Protein AF-A0A9K3JX04-F1 (afdb_monomer)

InterPro domains:
  IPR036852 Peptidase S8/S53 domain superfamily [G3DSA:3.40.50.200] (31-77)
  IPR036852 Peptidase S8/S53 domain superfamily [SSF52743] (25-67)
  IPR045051 Subtilisin-like protease [PTHR10795] (2-77)

Solvent-accessible surface area (backbone atoms only — not comparable to full-atom values): 5497 Å² total; per-residue (Å²): 135,88,77,89,54,73,94,50,43,51,66,75,73,46,54,82,73,40,69,61,72,84,62,56,57,70,75,63,66,72,64,65,84,84,87,80,95,71,99,76,83,69,60,85,42,78,91,62,62,51,81,92,58,66,76,64,55,87,84,67,80,83,78,66,76,63,57,90,100,38,50,58,83,60,56,81,90

Sequence (77 aa):
MNQLHTTNSWRFLGIDSIPQYNKLATDIQSNVIVGVIDSGVWPESQSFTDYGLGPVPKRFKGECVSGQNFTRFNCNR

Secondary structure (DSSP, 8-state):
-PPP-HHHHHHHTTGGG-TTTTTS-HHHHTT------SS---TTSGGG--TT--PPPTT-------BTTB-GGG---

Radius of gyration: 15.66 Å; Cα contacts (8 Å, |Δi|>4): 30; chains: 1; bounding box: 29×34×40 Å

pLDDT: mean 86.02, std 12.99, range [49.69, 97.69]

Structure (mmCIF, N/CA/C/O backbone):
data_AF-A0A9K3JX04-F1
#
_entry.id   AF-A0A9K3JX04-F1
#
loop_
_atom_site.group_PDB
_atom_site.id
_atom_site.type_symbol
_atom_site.label_atom_id
_atom_site.label_alt_id
_atom_site.label_comp_id
_atom_site.label_asym_id
_atom_site.label_entity_id
_atom_site.label_seq_id
_atom_site.pdbx_PDB_ins_code
_atom_site.Cartn_x
_atom_site.Cartn_y
_atom_site.Cartn_z
_atom_site.occupancy
_atom_site.B_iso_or_equiv
_atom_site.auth_seq_id
_atom_site.auth_comp_id
_atom_site.auth_asym_id
_atom_site.auth_atom_id
_atom_site.pdbx_PDB_model_num
ATOM 1 N N . MET A 1 1 ? 12.259 -27.060 10.446 1.00 49.69 1 MET A N 1
ATOM 2 C CA . MET A 1 1 ? 12.059 -25.596 10.481 1.00 49.69 1 MET A CA 1
ATOM 3 C C . MET A 1 1 ? 12.114 -25.106 9.049 1.00 49.69 1 MET A C 1
ATOM 5 O O . MET A 1 1 ? 13.125 -25.340 8.403 1.00 49.69 1 MET A O 1
ATOM 9 N N . ASN A 1 2 ? 11.032 -24.521 8.538 1.00 61.25 2 ASN A N 1
ATOM 10 C CA . ASN A 1 2 ? 11.004 -23.980 7.180 1.00 61.25 2 ASN A CA 1
ATOM 11 C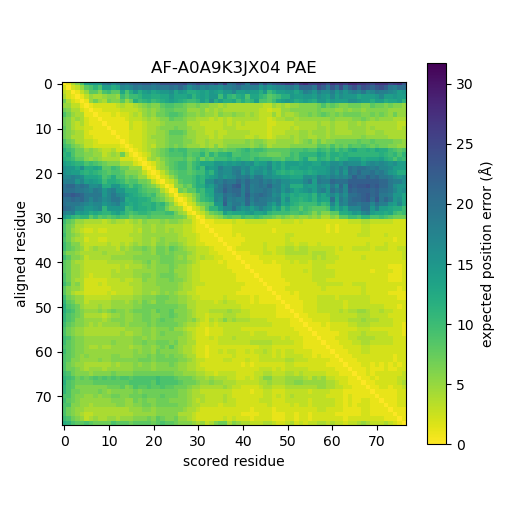 C . ASN A 1 2 ? 11.513 -22.540 7.226 1.00 61.25 2 ASN A C 1
ATOM 13 O O . ASN A 1 2 ? 10.976 -21.721 7.969 1.00 61.25 2 ASN A O 1
ATOM 17 N N . GLN A 1 3 ? 12.570 -22.254 6.476 1.00 76.12 3 GLN A N 1
ATOM 18 C CA . GLN A 1 3 ? 13.131 -20.916 6.362 1.00 76.12 3 GLN A CA 1
ATOM 19 C C . GLN A 1 3 ? 12.347 -20.130 5.303 1.00 76.12 3 GLN A C 1
ATOM 21 O O . GLN A 1 3 ? 12.028 -20.651 4.234 1.00 76.12 3 GLN A O 1
ATOM 26 N N . LEU A 1 4 ? 12.016 -18.873 5.600 1.00 75.19 4 LEU A N 1
ATOM 27 C CA . LEU A 1 4 ? 11.394 -17.980 4.628 1.00 75.19 4 LEU A CA 1
ATOM 28 C C . LEU A 1 4 ? 12.439 -17.599 3.564 1.00 75.19 4 LEU A C 1
ATOM 30 O O . LEU A 1 4 ? 13.452 -16.980 3.881 1.00 75.19 4 LEU A O 1
ATOM 34 N N . HIS A 1 5 ? 12.197 -17.969 2.305 1.00 75.69 5 HIS A N 1
ATOM 35 C CA . HIS A 1 5 ? 13.138 -17.768 1.193 1.00 75.69 5 HIS A CA 1
ATOM 36 C C . HIS A 1 5 ? 12.700 -16.666 0.215 1.00 75.69 5 HIS A C 1
ATOM 38 O O . HIS A 1 5 ? 12.878 -16.791 -0.996 1.00 75.69 5 HIS A O 1
ATOM 44 N N . THR A 1 6 ? 12.145 -15.555 0.706 1.00 88.12 6 THR A N 1
ATOM 45 C CA . THR A 1 6 ? 11.713 -14.453 -0.175 1.00 88.12 6 THR A CA 1
ATOM 46 C C . THR A 1 6 ? 12.882 -13.720 -0.838 1.00 88.12 6 THR A C 1
ATOM 48 O O . THR A 1 6 ? 12.719 -13.213 -1.944 1.00 88.12 6 THR A O 1
ATOM 51 N N . THR A 1 7 ? 14.082 -13.762 -0.248 1.00 89.75 7 THR A N 1
ATOM 52 C CA . THR A 1 7 ? 15.301 -13.135 -0.796 1.00 89.75 7 THR A CA 1
ATOM 53 C C . THR A 1 7 ? 15.795 -13.756 -2.106 1.00 89.75 7 THR A C 1
ATOM 55 O O . THR A 1 7 ? 16.494 -13.086 -2.857 1.00 89.75 7 THR A O 1
ATOM 58 N N . ASN A 1 8 ? 15.440 -15.015 -2.399 1.00 87.94 8 ASN A N 1
ATOM 59 C CA . ASN A 1 8 ? 15.841 -15.711 -3.632 1.00 87.94 8 ASN A CA 1
ATOM 60 C C . ASN A 1 8 ? 14.655 -16.263 -4.445 1.00 87.94 8 ASN A C 1
ATOM 62 O O . ASN A 1 8 ? 14.830 -16.633 -5.604 1.00 87.94 8 ASN A O 1
ATOM 66 N N . SER A 1 9 ? 1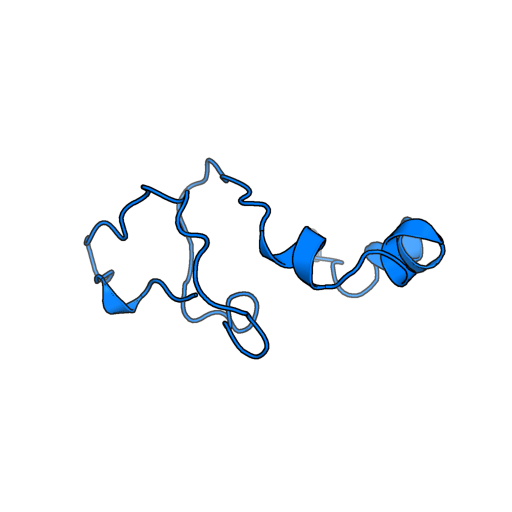3.451 -16.329 -3.864 1.00 89.12 9 SER A N 1
ATOM 67 C CA . SER A 1 9 ? 12.272 -16.918 -4.520 1.00 89.12 9 SER A CA 1
ATOM 68 C C . SER A 1 9 ? 11.943 -16.293 -5.880 1.00 89.12 9 SER A C 1
ATOM 70 O O . SER A 1 9 ? 11.665 -17.030 -6.819 1.00 89.12 9 SER A O 1
ATOM 72 N N . TRP A 1 10 ? 12.056 -14.970 -6.026 1.00 87.31 10 TRP A N 1
ATOM 73 C CA . TRP A 1 10 ? 11.794 -14.261 -7.286 1.00 87.31 10 TRP A CA 1
ATOM 74 C C . TRP A 1 10 ? 12.701 -14.735 -8.423 1.00 87.31 10 TRP A C 1
ATOM 76 O O . TRP A 1 10 ? 12.219 -15.091 -9.500 1.00 87.31 10 TRP A O 1
ATOM 86 N N . ARG A 1 11 ? 14.006 -14.846 -8.142 1.00 85.81 11 ARG A N 1
ATOM 87 C CA . ARG A 1 11 ? 15.000 -15.376 -9.079 1.00 85.81 11 ARG A CA 1
ATOM 88 C C . ARG A 1 11 ? 14.768 -16.852 -9.375 1.00 85.81 11 ARG A C 1
ATOM 90 O O . ARG A 1 11 ? 14.855 -17.257 -10.529 1.00 85.81 11 ARG A O 1
ATOM 97 N N . PHE A 1 12 ? 14.481 -17.652 -8.349 1.00 88.69 12 PHE A N 1
ATOM 98 C CA . PHE A 1 12 ? 14.196 -19.079 -8.507 1.00 88.69 12 PHE A CA 1
ATOM 99 C C . PHE A 1 12 ? 12.978 -19.324 -9.410 1.00 88.69 12 PHE A C 1
ATOM 101 O O . PHE A 1 12 ? 13.020 -20.200 -10.267 1.00 88.69 12 PHE A O 1
ATOM 108 N N . LEU A 1 13 ? 11.928 -18.513 -9.261 1.00 89.62 13 LEU A N 1
ATOM 109 C CA . LEU A 1 13 ? 10.730 -18.552 -10.100 1.00 89.62 13 LEU A CA 1
ATOM 110 C C . LEU A 1 13 ? 10.932 -17.896 -11.477 1.00 89.62 13 LEU A C 1
ATOM 112 O O . LEU A 1 13 ? 10.037 -17.963 -12.315 1.00 89.62 13 LEU A O 1
ATOM 116 N N . GLY A 1 14 ? 12.082 -17.259 -11.723 1.00 88.75 14 GLY A N 1
ATOM 117 C CA . GLY A 1 14 ? 12.374 -16.570 -12.978 1.00 88.75 14 GLY A CA 1
ATOM 118 C C . GLY A 1 14 ? 11.502 -15.337 -13.226 1.00 88.75 14 GLY A C 1
ATOM 119 O O . GLY A 1 14 ? 11.335 -14.943 -14.373 1.00 88.75 14 GLY A O 1
ATOM 120 N N . ILE A 1 15 ? 10.937 -14.717 -12.186 1.00 85.06 15 ILE A N 1
ATOM 121 C CA . ILE A 1 15 ? 10.028 -13.568 -12.345 1.00 85.06 15 ILE A CA 1
ATOM 122 C C . ILE A 1 15 ? 10.778 -12.350 -12.905 1.00 85.06 15 ILE A C 1
ATOM 124 O O . ILE A 1 15 ? 10.261 -11.652 -13.776 1.00 85.06 15 ILE A O 1
ATOM 128 N N . ASP A 1 16 ? 12.034 -12.162 -12.496 1.00 76.12 16 ASP A N 1
ATOM 129 C CA . ASP A 1 16 ? 12.884 -11.042 -12.926 1.00 76.12 16 ASP A CA 1
ATOM 130 C C . ASP A 1 16 ? 13.186 -11.046 -14.439 1.00 76.12 16 ASP A C 1
ATOM 132 O O . ASP A 1 16 ? 13.546 -10.015 -15.014 1.00 76.12 16 ASP A O 1
ATOM 136 N N . SER A 1 17 ? 13.043 -12.198 -15.107 1.00 81.56 17 SER A N 1
ATOM 137 C CA . SER A 1 17 ? 13.295 -12.339 -16.546 1.00 81.56 17 SER A CA 1
ATOM 138 C C . SER A 1 17 ? 12.057 -12.074 -17.408 1.00 81.56 17 SER A C 1
ATOM 140 O O . SER A 1 17 ? 12.176 -12.033 -18.635 1.00 81.56 17 SER A O 1
ATOM 142 N N . ILE A 1 18 ? 10.885 -11.846 -16.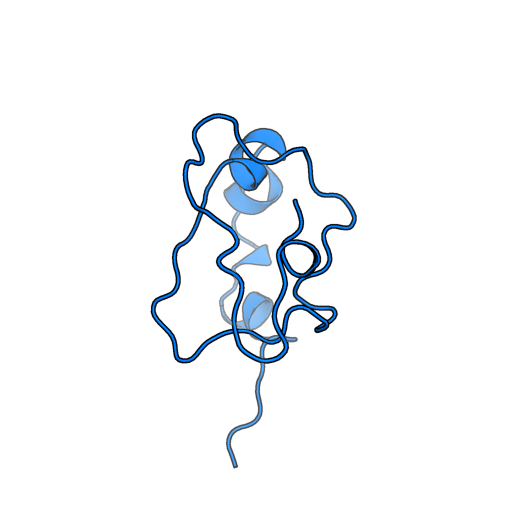799 1.00 81.19 18 ILE A N 1
ATOM 143 C CA . ILE A 1 18 ? 9.635 -11.565 -17.510 1.00 81.19 18 ILE A CA 1
ATOM 144 C C . ILE A 1 18 ? 9.686 -10.131 -18.074 1.00 81.19 18 ILE A C 1
ATOM 146 O O . ILE A 1 18 ? 9.629 -9.161 -17.311 1.00 81.19 18 ILE A O 1
ATOM 150 N N . PRO A 1 19 ? 9.726 -9.937 -19.410 1.00 71.06 19 PRO A N 1
ATOM 151 C CA . PRO A 1 19 ? 9.910 -8.612 -20.005 1.00 71.06 19 PRO A CA 1
ATOM 152 C C . PRO A 1 19 ? 8.778 -7.630 -19.698 1.00 71.06 19 PRO A C 1
ATOM 154 O O . PRO A 1 19 ? 9.000 -6.422 -19.742 1.00 71.06 19 PRO A O 1
ATOM 157 N N . GLN A 1 20 ? 7.568 -8.127 -19.404 1.00 68.31 20 GLN A N 1
ATOM 158 C CA . GLN A 1 20 ? 6.448 -7.274 -19.012 1.00 68.31 20 GLN A CA 1
ATOM 159 C C . GLN A 1 20 ? 6.663 -6.645 -17.629 1.00 68.31 20 GLN A C 1
ATOM 161 O O . GLN A 1 20 ? 6.338 -5.477 -17.464 1.00 68.31 20 GLN A O 1
ATOM 166 N N . TYR A 1 21 ? 7.268 -7.346 -16.664 1.00 64.94 21 TYR A N 1
ATOM 167 C CA . TYR A 1 21 ? 7.485 -6.801 -15.315 1.00 64.94 21 TYR A CA 1
ATOM 168 C C . TYR A 1 21 ? 8.444 -5.607 -15.314 1.00 64.94 21 TYR A C 1
ATOM 170 O O . TYR A 1 21 ? 8.181 -4.611 -14.647 1.00 64.94 21 TYR A O 1
ATOM 178 N N . ASN A 1 22 ? 9.485 -5.663 -16.148 1.00 59.19 22 ASN A N 1
ATOM 179 C CA . ASN A 1 22 ? 10.470 -4.588 -16.298 1.00 59.19 22 ASN A CA 1
ATOM 180 C C . ASN A 1 22 ? 9.982 -3.410 -17.168 1.00 59.19 22 ASN A C 1
ATOM 182 O O . ASN A 1 22 ? 10.657 -2.388 -17.247 1.00 59.19 22 ASN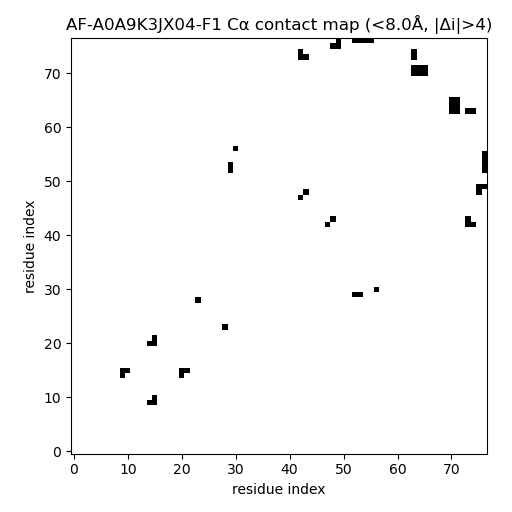 A O 1
ATOM 186 N N . LYS A 1 23 ? 8.843 -3.555 -17.862 1.00 57.97 23 LYS A N 1
ATOM 187 C CA . LYS A 1 23 ? 8.300 -2.556 -18.807 1.00 57.97 23 LYS A CA 1
ATOM 188 C C . LYS A 1 23 ? 6.930 -2.007 -18.418 1.00 57.97 23 LYS A C 1
ATOM 190 O O . LYS A 1 23 ? 6.422 -1.118 -19.100 1.00 57.97 23 LYS A O 1
ATOM 195 N N . LEU A 1 24 ? 6.306 -2.541 -17.372 1.00 59.75 24 LEU A N 1
ATOM 196 C CA . LEU A 1 24 ? 5.063 -1.994 -16.845 1.00 59.75 24 LEU A CA 1
ATOM 197 C C . LEU A 1 24 ? 5.348 -0.590 -16.312 1.00 59.75 24 LEU A C 1
ATOM 199 O O . LEU A 1 24 ? 6.216 -0.405 -15.463 1.00 59.75 24 LEU A O 1
ATOM 203 N N . ALA A 1 25 ? 4.613 0.398 -16.820 1.00 59.25 25 ALA A N 1
ATOM 204 C CA . ALA A 1 25 ? 4.661 1.744 -16.275 1.00 59.25 25 ALA A CA 1
ATOM 205 C C . ALA A 1 25 ? 4.343 1.688 -14.771 1.00 59.25 25 ALA A C 1
ATOM 207 O O . ALA A 1 25 ? 3.372 1.040 -14.366 1.00 59.25 25 ALA A O 1
ATOM 208 N N . THR A 1 26 ? 5.146 2.375 -13.959 1.00 59.09 26 THR A N 1
ATOM 209 C CA . THR A 1 26 ? 5.017 2.464 -12.493 1.00 59.09 26 THR A CA 1
ATOM 210 C C . THR A 1 26 ? 3.597 2.852 -12.053 1.00 59.09 26 THR A C 1
ATOM 212 O O . THR A 1 26 ? 3.098 2.413 -11.014 1.00 59.09 26 THR A O 1
ATOM 215 N N . ASP A 1 27 ? 2.897 3.605 -12.902 1.00 58.31 27 ASP A N 1
ATOM 216 C CA . ASP A 1 27 ? 1.516 4.043 -12.698 1.00 58.31 27 ASP A CA 1
ATOM 217 C C . ASP A 1 27 ? 0.489 2.899 -12.758 1.00 58.31 27 ASP A C 1
ATOM 219 O O . ASP A 1 27 ? -0.558 2.980 -12.121 1.00 58.31 27 ASP A O 1
ATOM 223 N N . ILE A 1 28 ? 0.751 1.811 -13.491 1.00 60.38 28 ILE A N 1
ATOM 224 C CA . ILE A 1 28 ? -0.171 0.662 -13.556 1.00 60.38 28 ILE A CA 1
ATOM 225 C C . ILE A 1 28 ? -0.011 -0.220 -12.312 1.00 60.38 28 ILE A C 1
ATO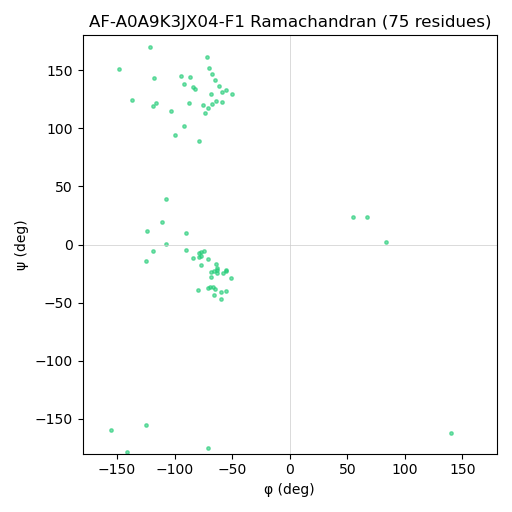M 227 O O . ILE A 1 28 ? -1.006 -0.693 -11.762 1.00 60.38 28 ILE A O 1
ATOM 231 N N . GLN A 1 29 ? 1.224 -0.416 -11.840 1.00 63.16 29 GLN A N 1
ATOM 232 C CA . GLN A 1 29 ? 1.510 -1.272 -10.683 1.00 63.16 29 GLN A CA 1
ATOM 233 C C . GLN A 1 29 ? 1.025 -0.654 -9.363 1.00 63.16 29 GLN A C 1
ATOM 235 O O . GLN A 1 29 ? 0.486 -1.366 -8.521 1.00 63.16 29 GLN A O 1
ATOM 240 N N . SER A 1 30 ? 1.135 0.669 -9.206 1.00 66.44 30 SER A N 1
ATOM 241 C CA . SER A 1 30 ? 0.743 1.384 -7.977 1.00 66.44 30 SER A CA 1
ATOM 242 C C . SER A 1 30 ? -0.773 1.533 -7.771 1.00 66.44 30 SER A C 1
ATOM 244 O O . SER A 1 30 ? -1.214 1.999 -6.725 1.00 66.44 30 SER A O 1
ATOM 246 N N . ASN A 1 31 ? -1.593 1.127 -8.747 1.00 79.19 31 ASN A N 1
ATOM 247 C CA . ASN A 1 31 ? -3.046 1.311 -8.712 1.00 79.19 31 ASN A CA 1
ATOM 248 C C . ASN A 1 31 ? -3.843 0.023 -8.465 1.00 79.19 31 ASN A C 1
ATOM 250 O O . ASN A 1 31 ? -5.078 0.073 -8.427 1.00 79.19 31 ASN A O 1
ATOM 254 N N . VAL A 1 32 ? -3.184 -1.129 -8.305 1.00 87.81 32 VAL A N 1
ATOM 255 C CA . VAL A 1 32 ? -3.824 -2.410 -7.965 1.00 87.81 32 VAL A CA 1
ATOM 256 C C . VAL A 1 32 ? -3.841 -2.593 -6.448 1.00 87.81 32 VAL A C 1
ATOM 258 O O . VAL A 1 32 ? -2.864 -2.301 -5.774 1.00 87.81 32 VAL A O 1
ATOM 261 N N . ILE A 1 33 ? -4.958 -3.088 -5.909 1.00 91.31 33 ILE A N 1
ATOM 262 C CA . ILE A 1 33 ? -5.142 -3.323 -4.472 1.00 91.31 33 ILE A CA 1
ATOM 263 C C . ILE A 1 33 ? -5.396 -4.814 -4.283 1.00 91.31 33 ILE A C 1
ATOM 265 O O . ILE A 1 33 ? -6.364 -5.343 -4.833 1.00 91.31 33 ILE A O 1
ATOM 269 N N . VAL A 1 34 ? -4.522 -5.484 -3.533 1.00 93.94 34 VAL A N 1
ATOM 270 C CA . VAL A 1 34 ? -4.624 -6.916 -3.225 1.00 93.94 34 VAL A CA 1
ATOM 271 C C . VAL A 1 34 ? -5.130 -7.066 -1.795 1.00 93.94 34 VAL A C 1
ATOM 273 O O . VAL A 1 34 ? -4.462 -6.655 -0.852 1.00 93.94 34 VAL A O 1
ATOM 276 N N . GLY A 1 35 ? -6.325 -7.633 -1.631 1.00 95.75 35 GLY A N 1
AT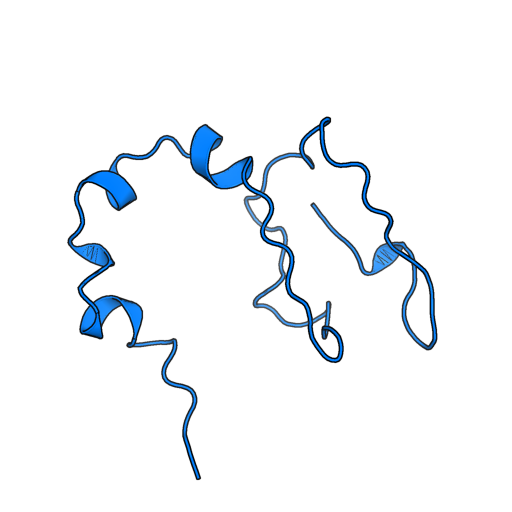OM 277 C CA . GLY A 1 35 ? -6.866 -7.968 -0.314 1.00 95.75 35 GLY A CA 1
ATOM 278 C C . GLY A 1 35 ? -6.307 -9.299 0.182 1.00 95.75 35 GLY A 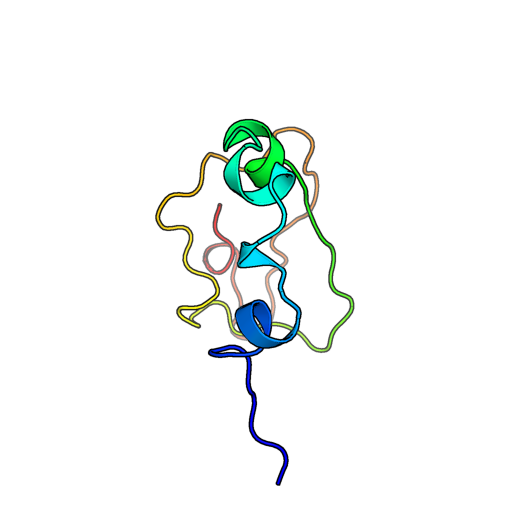C 1
ATOM 279 O O . GLY A 1 35 ? -6.303 -10.276 -0.566 1.00 95.75 35 GLY A O 1
ATOM 280 N N . VAL A 1 36 ? -5.870 -9.345 1.439 1.00 97.44 36 VAL A N 1
ATOM 281 C CA . VAL A 1 36 ? -5.358 -10.558 2.088 1.00 97.44 36 VAL A CA 1
ATOM 282 C C . VAL A 1 36 ? -6.292 -10.920 3.243 1.00 97.44 36 VAL A C 1
ATOM 284 O O . VAL A 1 36 ? -6.523 -10.101 4.128 1.00 97.44 36 VAL A O 1
ATOM 287 N N . ILE A 1 37 ? -6.863 -12.128 3.218 1.00 97.69 37 ILE A N 1
ATOM 288 C CA . ILE A 1 37 ? -7.679 -12.668 4.315 1.00 97.69 37 ILE A CA 1
ATOM 289 C C . ILE A 1 37 ? -6.736 -13.460 5.224 1.00 97.69 37 ILE A C 1
ATOM 291 O O . ILE A 1 37 ? -6.346 -14.573 4.881 1.00 97.69 37 ILE A O 1
ATOM 295 N N . ASP A 1 38 ? -6.349 -12.864 6.350 1.00 95.38 38 ASP A N 1
ATOM 296 C CA . ASP A 1 38 ? -5.342 -13.389 7.279 1.00 95.38 38 ASP A CA 1
ATOM 297 C C . ASP A 1 38 ? -5.763 -13.119 8.739 1.00 95.38 38 ASP A C 1
ATOM 299 O O . ASP A 1 38 ? -6.817 -12.552 9.025 1.00 95.38 38 ASP A O 1
ATOM 303 N N . SER A 1 39 ? -4.906 -13.522 9.666 1.00 95.75 39 SER A N 1
ATOM 304 C CA . SER A 1 39 ? -4.901 -13.229 11.095 1.00 95.75 39 SER A CA 1
ATOM 305 C C . SER A 1 39 ? -4.526 -11.786 11.463 1.00 95.75 39 SER A C 1
ATOM 307 O O . SER A 1 39 ? -4.718 -11.390 12.611 1.00 95.75 39 SER A O 1
ATOM 309 N N . GLY A 1 40 ? -4.003 -10.995 10.523 1.00 94.56 40 GLY A N 1
ATOM 310 C CA . GLY A 1 40 ? -3.647 -9.594 10.743 1.00 94.56 40 GLY A CA 1
ATOM 311 C C . GLY A 1 40 ? -2.341 -9.196 10.061 1.00 94.56 40 GLY A C 1
ATOM 312 O O . GLY A 1 40 ? -1.869 -9.866 9.146 1.00 94.56 40 GLY A O 1
ATOM 313 N N . VAL A 1 41 ? -1.763 -8.079 10.505 1.00 95.75 41 VAL A N 1
ATOM 314 C CA . VAL A 1 41 ? -0.507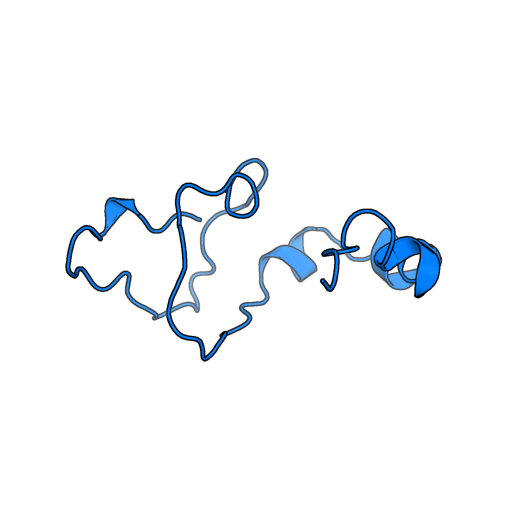 -7.528 9.981 1.00 95.75 41 VAL A CA 1
ATOM 315 C C . VAL A 1 41 ? 0.265 -6.813 11.091 1.00 95.75 41 VAL A C 1
ATOM 317 O O . VAL A 1 41 ? -0.339 -6.266 12.011 1.00 95.75 41 VAL A O 1
ATOM 320 N N . TRP A 1 42 ? 1.594 -6.795 10.976 1.00 95.94 42 TRP A N 1
ATOM 321 C CA . TRP A 1 42 ? 2.490 -5.954 11.777 1.00 95.94 42 TRP A CA 1
ATOM 322 C C . TRP A 1 42 ? 2.898 -4.719 10.958 1.00 95.94 42 TRP A C 1
ATOM 324 O O . TRP A 1 42 ? 3.827 -4.823 10.148 1.00 95.94 42 TRP A O 1
ATOM 334 N N . PRO A 1 43 ? 2.192 -3.579 11.093 1.00 96.12 43 PRO A N 1
ATOM 335 C CA . PRO A 1 43 ? 2.376 -2.402 10.237 1.00 96.12 43 PRO A CA 1
ATOM 336 C C . PRO A 1 43 ? 3.770 -1.764 10.340 1.00 96.12 43 PRO A C 1
ATOM 338 O O . PRO A 1 43 ? 4.205 -1.080 9.421 1.00 96.12 43 PRO A O 1
ATOM 341 N N . GLU A 1 44 ? 4.494 -1.990 11.434 1.00 95.50 44 GLU A N 1
ATOM 342 C CA . GLU A 1 44 ? 5.847 -1.480 11.664 1.00 95.50 44 GLU A CA 1
ATOM 343 C C . GLU A 1 44 ? 6.943 -2.247 10.910 1.00 95.50 44 GLU A C 1
ATOM 345 O O . GLU A 1 44 ? 8.099 -1.819 10.896 1.00 95.50 44 GLU A O 1
ATOM 350 N N . SER A 1 45 ? 6.616 -3.393 10.303 1.00 95.88 45 SER A N 1
ATOM 351 C CA . SER A 1 45 ? 7.586 -4.157 9.520 1.00 95.88 45 SER A CA 1
ATOM 352 C C . SER A 1 45 ? 8.097 -3.333 8.338 1.00 95.88 45 SER A C 1
ATOM 354 O O . SER A 1 45 ? 7.321 -2.734 7.594 1.00 95.88 45 SER A O 1
ATOM 356 N N . GLN A 1 46 ? 9.410 -3.375 8.095 1.00 95.12 46 GLN A N 1
ATOM 357 C CA . GLN A 1 46 ? 10.038 -2.667 6.975 1.00 95.12 4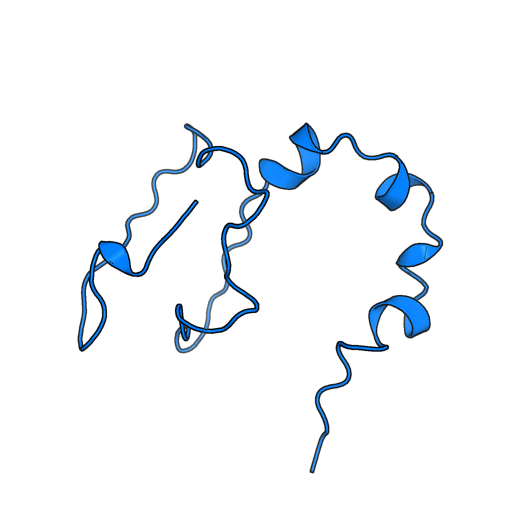6 GLN A CA 1
ATOM 358 C C . GLN A 1 46 ? 9.457 -3.082 5.611 1.00 95.12 46 GLN A C 1
ATOM 360 O O . GLN A 1 46 ? 9.486 -2.295 4.669 1.00 95.12 46 GLN A O 1
ATOM 365 N N . SER A 1 47 ? 8.891 -4.288 5.500 1.00 94.06 47 SER A N 1
ATOM 366 C CA . SER A 1 47 ? 8.215 -4.752 4.283 1.00 94.06 47 SER A CA 1
ATOM 367 C C . SER A 1 47 ? 6.956 -3.950 3.921 1.00 94.06 47 SER A C 1
ATOM 369 O O . SER A 1 47 ? 6.517 -4.046 2.780 1.00 94.06 47 SER A O 1
ATOM 371 N N . PHE A 1 48 ? 6.392 -3.171 4.852 1.00 95.38 48 PHE A N 1
ATOM 372 C CA . PHE A 1 48 ? 5.187 -2.355 4.650 1.00 95.38 48 PHE A CA 1
ATOM 373 C C . PHE A 1 48 ? 5.466 -0.844 4.656 1.00 95.38 48 PHE A C 1
ATOM 375 O O . PHE A 1 48 ? 4.552 -0.051 4.865 1.00 95.38 48 PHE A O 1
ATOM 382 N N . THR A 1 49 ? 6.714 -0.415 4.434 1.00 94.88 49 THR A N 1
ATOM 383 C CA . THR A 1 49 ? 7.025 1.014 4.257 1.00 94.88 49 THR A CA 1
ATOM 384 C C . THR A 1 49 ? 6.366 1.579 2.995 1.00 94.88 49 THR A C 1
ATOM 386 O O . THR A 1 49 ? 6.339 0.928 1.954 1.00 94.88 49 THR A O 1
ATOM 389 N N . ASP A 1 50 ? 5.881 2.818 3.071 1.00 93.12 50 ASP A N 1
ATOM 390 C CA . ASP A 1 50 ? 5.302 3.561 1.948 1.00 93.12 50 ASP A CA 1
ATOM 391 C C . ASP A 1 50 ? 6.338 4.385 1.164 1.00 93.12 50 ASP A C 1
ATOM 393 O O . ASP A 1 50 ? 5.988 5.205 0.307 1.00 93.12 50 ASP A O 1
ATOM 397 N N . TYR A 1 51 ? 7.630 4.186 1.439 1.00 92.44 51 TYR A N 1
ATOM 398 C CA . TYR A 1 51 ? 8.697 4.886 0.738 1.00 92.44 51 TYR A CA 1
ATOM 399 C C . TYR A 1 51 ? 8.644 4.607 -0.772 1.00 92.44 51 TYR A C 1
ATOM 401 O O . TYR A 1 51 ? 8.733 3.465 -1.219 1.00 92.44 51 TYR A O 1
ATOM 409 N N . GLY A 1 52 ? 8.532 5.674 -1.566 1.00 87.31 52 GLY A N 1
ATOM 410 C CA . GLY A 1 52 ? 8.440 5.589 -3.025 1.00 87.31 52 GLY A CA 1
ATOM 411 C C . GLY A 1 52 ? 7.032 5.320 -3.570 1.00 87.31 52 GLY A C 1
ATOM 412 O O . GLY A 1 52 ? 6.883 5.233 -4.788 1.00 87.31 52 GLY A O 1
ATOM 413 N N . LEU A 1 53 ? 6.002 5.229 -2.716 1.00 87.75 53 LEU A N 1
ATOM 414 C CA . LEU A 1 53 ? 4.614 5.045 -3.150 1.00 87.75 53 LEU A CA 1
ATOM 415 C C . LEU A 1 53 ? 3.903 6.374 -3.460 1.00 87.75 53 LEU A C 1
ATOM 417 O O . LEU A 1 53 ? 4.102 7.410 -2.815 1.00 87.75 53 LEU A O 1
ATOM 421 N N . GLY A 1 54 ? 3.036 6.328 -4.477 1.00 86.75 54 GLY A N 1
ATOM 422 C CA . GLY A 1 54 ? 2.112 7.405 -4.832 1.00 86.75 54 GLY A CA 1
ATOM 423 C C . GLY A 1 54 ? 0.972 7.569 -3.812 1.00 86.75 54 GLY A C 1
ATOM 424 O O . GLY A 1 54 ? 0.980 6.936 -2.763 1.00 86.75 54 GLY A O 1
ATOM 425 N N . PRO A 1 55 ? -0.007 8.454 -4.058 1.00 90.75 55 PRO A N 1
ATOM 426 C CA . PRO A 1 55 ? -1.178 8.571 -3.189 1.00 90.75 55 PRO A CA 1
ATOM 427 C C . PRO A 1 55 ? -2.099 7.344 -3.300 1.00 90.75 55 PRO A C 1
ATOM 429 O O . PRO A 1 55 ? -2.225 6.768 -4.381 1.00 90.75 55 PRO A O 1
ATOM 432 N N . VAL A 1 56 ? -2.830 7.036 -2.220 1.00 91.94 56 VAL A N 1
ATOM 433 C CA . VAL A 1 56 ? -3.887 6.009 -2.207 1.00 91.94 56 VAL A CA 1
ATOM 434 C C . VAL A 1 56 ? -4.855 6.237 -3.384 1.00 91.94 56 VAL A C 1
ATOM 436 O O . VAL A 1 56 ? -5.373 7.354 -3.545 1.00 91.94 56 VAL A O 1
ATOM 439 N N . PRO A 1 57 ? -5.164 5.214 -4.204 1.00 91.94 57 PRO A N 1
ATOM 440 C CA . PRO A 1 57 ? -6.081 5.366 -5.327 1.00 91.94 57 PRO A CA 1
ATOM 441 C C . PRO A 1 57 ? -7.467 5.846 -4.877 1.00 91.94 57 PRO A C 1
ATOM 443 O O . PRO A 1 57 ? -8.096 5.230 -4.021 1.00 91.94 57 PRO A O 1
ATOM 446 N N . LYS A 1 58 ? -8.022 6.878 -5.533 1.00 92.44 58 LYS A N 1
ATOM 447 C CA . LYS A 1 58 ? -9.346 7.465 -5.202 1.00 92.44 58 LYS A CA 1
ATOM 448 C C . LYS A 1 58 ? -10.509 6.463 -5.195 1.00 92.44 58 LYS A C 1
ATOM 450 O O . LYS A 1 58 ? -11.557 6.730 -4.616 1.00 92.44 58 LYS A O 1
ATOM 455 N N . ARG A 1 59 ? -10.352 5.333 -5.892 1.00 93.25 59 ARG A N 1
ATOM 456 C CA . ARG A 1 59 ? -11.343 4.250 -5.947 1.00 93.25 59 ARG A CA 1
ATOM 457 C C . ARG A 1 59 ? -11.361 3.382 -4.686 1.00 93.25 59 ARG A C 1
ATOM 459 O O . ARG A 1 59 ? -12.320 2.635 -4.504 1.00 93.25 59 ARG A O 1
ATOM 466 N N . PHE A 1 60 ? -10.313 3.431 -3.862 1.00 95.06 60 PHE A N 1
ATOM 467 C CA . PHE A 1 60 ? -10.257 2.695 -2.608 1.00 95.06 60 PHE A CA 1
ATOM 468 C C . PHE A 1 60 ? -11.262 3.284 -1.621 1.00 95.06 60 PHE A C 1
ATOM 470 O O . PHE A 1 60 ? -11.309 4.491 -1.405 1.00 95.06 60 PHE A O 1
ATOM 477 N N . LYS A 1 61 ? -12.085 2.411 -1.044 1.00 96.25 61 LYS A N 1
ATOM 478 C CA . LYS A 1 61 ? -13.113 2.765 -0.056 1.00 96.25 61 LYS A CA 1
ATOM 479 C C . LYS A 1 61 ? -12.958 1.975 1.245 1.00 96.25 61 LYS A C 1
ATOM 481 O O . LYS A 1 61 ? -13.892 1.934 2.037 1.00 96.25 61 LYS A O 1
ATOM 486 N N . GLY A 1 62 ? -11.827 1.288 1.423 1.00 95.69 62 GLY A N 1
ATOM 487 C CA . GLY A 1 62 ? -11.537 0.584 2.666 1.00 95.69 62 GLY A CA 1
ATOM 488 C C . GLY A 1 62 ? -11.221 1.565 3.792 1.00 95.69 62 GLY A C 1
ATOM 489 O O . GLY A 1 62 ? -10.889 2.726 3.548 1.00 95.69 62 GLY A O 1
ATOM 490 N N . GLU A 1 63 ? -11.323 1.086 5.026 1.00 95.94 63 GLU A N 1
ATOM 491 C CA . GLU A 1 63 ? -11.056 1.877 6.222 1.00 95.94 63 GLU A CA 1
ATOM 492 C C . GLU A 1 63 ? -9.892 1.277 7.012 1.00 95.94 63 GLU A C 1
ATOM 494 O O . GLU A 1 63 ? -9.763 0.058 7.130 1.00 95.94 63 GLU A O 1
ATOM 499 N N . CYS A 1 64 ? -9.073 2.151 7.597 1.00 96.94 64 CYS A N 1
ATOM 500 C CA . CYS A 1 64 ? -8.143 1.769 8.649 1.00 96.94 64 CYS A CA 1
ATOM 501 C C . CYS A 1 64 ? -8.907 1.641 9.974 1.00 96.94 64 CYS A C 1
ATOM 503 O O . CYS A 1 64 ? -9.095 2.625 10.696 1.00 96.94 64 CYS A O 1
ATOM 505 N N . VAL A 1 65 ? -9.424 0.445 10.255 1.00 96.94 65 VAL A N 1
ATOM 506 C CA . VAL A 1 65 ? -10.249 0.191 11.441 1.00 96.94 65 VAL A CA 1
ATOM 507 C C . VAL A 1 65 ? -9.359 0.127 12.683 1.00 96.94 65 VAL A C 1
ATOM 509 O O . VAL A 1 65 ? -8.464 -0.709 12.770 1.00 96.94 65 VAL A O 1
ATOM 512 N N . SER A 1 66 ? -9.603 1.009 13.654 1.00 97.19 66 SER A N 1
ATOM 513 C CA . SER A 1 66 ? -8.892 0.989 14.938 1.00 97.19 66 SER A CA 1
ATOM 514 C C . SER A 1 66 ? -9.250 -0.257 15.758 1.00 97.19 66 SER A C 1
ATOM 516 O O . SER A 1 66 ? -10.394 -0.708 15.756 1.00 97.19 66 SER A O 1
ATOM 518 N N . GLY A 1 67 ? -8.288 -0.762 16.525 1.00 95.19 67 GLY A N 1
ATOM 519 C CA . GLY A 1 67 ? -8.432 -1.934 17.384 1.00 95.19 67 GLY A CA 1
ATOM 520 C C . GLY A 1 67 ? -7.436 -1.920 18.543 1.00 95.19 67 GLY A C 1
ATOM 521 O O . GLY A 1 67 ? -6.895 -0.879 18.918 1.00 95.19 67 GLY A O 1
ATOM 522 N N . GLN A 1 68 ? -7.181 -3.086 19.134 1.00 95.44 68 GLN A N 1
ATOM 523 C CA . GLN A 1 68 ? -6.199 -3.207 20.208 1.00 95.44 68 GLN A CA 1
ATOM 524 C C . GLN A 1 68 ? -4.788 -2.951 19.665 1.00 95.44 68 GLN A C 1
ATOM 526 O O . GLN A 1 68 ? -4.335 -3.659 18.773 1.00 95.44 68 GLN A O 1
ATOM 531 N N . ASN A 1 69 ? -4.098 -1.945 20.211 1.00 93.81 69 ASN A N 1
ATOM 532 C CA . ASN A 1 69 ? -2.763 -1.514 19.770 1.00 93.81 69 ASN A CA 1
ATOM 533 C C . ASN A 1 69 ? -2.671 -1.169 18.271 1.00 93.81 69 ASN A C 1
ATOM 535 O O . ASN A 1 69 ? -1.590 -1.202 17.691 1.00 93.81 69 ASN A O 1
ATOM 539 N N . PHE A 1 70 ? -3.799 -0.812 17.654 1.00 96.62 70 PHE A N 1
ATOM 540 C CA . PHE A 1 70 ? -3.873 -0.442 16.249 1.00 96.62 70 PHE A CA 1
ATOM 541 C C . PHE A 1 70 ? -4.765 0.789 16.096 1.00 96.62 70 PHE A C 1
ATOM 543 O O . PHE A 1 70 ? -5.918 0.807 16.525 1.00 96.62 70 PHE A O 1
ATOM 550 N N . THR A 1 71 ? -4.230 1.842 15.494 1.00 96.69 71 THR A N 1
ATOM 551 C CA . THR A 1 71 ? -4.903 3.127 15.287 1.00 96.69 71 THR A CA 1
ATOM 552 C C . THR A 1 71 ? -4.961 3.458 13.803 1.00 96.69 71 THR A C 1
ATOM 554 O O . THR A 1 71 ? -4.261 2.861 12.989 1.00 96.69 71 THR A O 1
ATOM 557 N N . ARG A 1 72 ? -5.729 4.489 13.438 1.00 96.31 72 ARG A N 1
ATOM 558 C CA . ARG A 1 72 ? -5.767 4.999 12.057 1.00 96.31 72 ARG A CA 1
ATOM 559 C C . ARG A 1 72 ? -4.396 5.400 11.496 1.00 96.31 72 ARG A C 1
ATOM 561 O O . ARG A 1 72 ? -4.240 5.415 10.283 1.00 96.31 72 ARG A O 1
ATOM 568 N N . PHE A 1 73 ? -3.418 5.705 12.353 1.00 95.19 73 PHE A N 1
ATOM 569 C CA . PHE A 1 73 ? -2.056 6.067 11.946 1.00 95.19 73 PHE A CA 1
ATOM 570 C C . PHE A 1 73 ? -1.182 4.864 11.572 1.00 95.19 73 PHE A C 1
ATOM 572 O O . PHE A 1 73 ? -0.066 5.049 11.101 1.00 95.19 73 PHE A O 1
ATOM 579 N N . ASN A 1 74 ? -1.667 3.641 11.789 1.00 96.75 74 ASN A N 1
ATOM 580 C CA . ASN A 1 74 ? -0.955 2.423 11.421 1.00 96.75 74 ASN A CA 1
ATOM 581 C C . ASN A 1 74 ? -1.160 2.024 9.951 1.00 96.75 74 ASN A C 1
ATOM 583 O O . ASN A 1 74 ? -0.440 1.157 9.468 1.00 96.75 74 ASN A O 1
ATOM 587 N N . CYS A 1 75 ? -2.108 2.643 9.239 1.00 97.12 75 CYS A N 1
ATOM 588 C CA . CYS A 1 75 ? -2.213 2.519 7.786 1.00 97.12 75 CYS A CA 1
ATOM 589 C C . CYS A 1 75 ? -1.484 3.675 7.095 1.00 97.12 75 CYS A C 1
ATOM 591 O O . CYS A 1 75 ? -1.505 4.808 7.579 1.00 97.12 75 CYS A O 1
ATOM 593 N N . ASN A 1 76 ? -0.877 3.389 5.947 1.00 95.50 76 ASN A N 1
ATOM 594 C CA . ASN A 1 76 ? -0.126 4.344 5.139 1.00 95.50 76 ASN A CA 1
ATOM 595 C C . ASN A 1 76 ? -0.666 4.402 3.695 1.00 95.50 76 ASN A C 1
ATOM 597 O O . ASN A 1 76 ? -1.871 4.223 3.492 1.00 95.50 76 ASN A O 1
ATOM 601 N N . ARG A 1 77 ? 0.179 4.799 2.736 1.00 91.25 77 ARG A N 1
ATOM 602 C CA . ARG A 1 77 ? -0.216 5.073 1.346 1.00 91.25 77 ARG A CA 1
ATOM 603 C C . ARG A 1 77 ? -0.556 3.834 0.530 1.00 91.25 77 ARG A C 1
ATOM 605 O O . ARG A 1 77 ? 0.080 2.786 0.746 1.00 91.25 77 ARG A O 1
#

Nearest PDB structures (foldseek):
  3i74-assembly1_A  TM=9.816E-01  e=5.402E-02  Solanum lycopersicum
  7eox-assembly2_B  TM=9.176E-01  e=1.344E-01  Euphorbia resinifera

Mean predicted aligned error: 6.19 Å

Foldseek 3Di:
DDDDDPVCVCVVVVVVVPVCVVVPDPVVVLQDDDDDDDPDDDLPDPVNDCVPHDDHDPPDPDAQDDDDVGDSVSDDD

Organism: Helianthus annuus (NCBI:txid4232)